Protein AF-A0A0H4V8Y4-F1 (afdb_monomer_lite)

pLDDT: mean 92.72, std 11.0, range [34.97, 98.81]

Sequence (175 aa):
MAKAQTASMTIAEMREFAGFAAHERNFIERSLDIGFGRGDAFKTWSRSVDDQRAIRSQYIAYRELRQLREIVPGDAAFDGMDAFIGTLLRITAQDLAQEQIDGFSAYRFLYERLLGAEARPFLPAAFCGAAALPQIRPDRRKMLLQSLSESAATAPAWSRHEPAFYPERIDAEVA

Foldseek 3Di:
DVVVVLVVQQVVLVVLLVPDDPLLNLLLQLLCCLLVVPPDSCVVPDPDPVSVVLSVLSNVLNPCLVVLLVQLDAPPDPPSVCVNLVSLLVSLLSSVLVVSDQELSSQLSSVCQSRNQSCQLSSLVSQLSSLPDPSHDPVSSVRHNVRQDPCSNVPPDTDRDTRSDRDHDDDPPPD

Secondary structure (DSSP, 8-state):
-HHHHHHHHHHHHHHHHHHS-HHHHHHHHHHHHHHHT-S-HHHHH-SSHHHHHHHHHHHHHHTTHHHHHHTPPPTT--TTHHHHHHHHHHHHHHHHTTT---SHHHHHHHHHHHH-GGGGGGHHHHHHHHHTSTTS-HHHHHHHHHHS-HHHHT-S----SPP------------

Organism: NCBI:txid1648404

Structure (mmCIF, N/CA/C/O backbone):
data_AF-A0A0H4V8Y4-F1
#
_entry.id   AF-A0A0H4V8Y4-F1
#
loop_
_atom_site.group_PDB
_atom_site.id
_atom_site.type_symbol
_atom_site.label_atom_id
_atom_site.label_alt_id
_atom_site.label_comp_id
_atom_site.label_asym_id
_atom_site.label_entity_id
_atom_site.label_seq_id
_atom_site.pdbx_PDB_ins_code
_atom_site.Cartn_x
_atom_site.Cartn_y
_atom_site.Cartn_z
_atom_site.occupancy
_atom_site.B_iso_or_equiv
_atom_site.auth_seq_id
_atom_site.auth_comp_id
_atom_site.auth_asym_id
_atom_site.auth_atom_id
_atom_site.pdbx_PDB_model_num
ATOM 1 N N . MET A 1 1 ? 29.718 4.990 6.912 1.00 54.59 1 MET A N 1
ATOM 2 C CA . MET A 1 1 ? 28.878 5.675 5.902 1.00 54.59 1 MET A CA 1
ATOM 3 C C . MET A 1 1 ? 27.513 5.004 5.728 1.00 54.59 1 MET A C 1
ATOM 5 O O . MET A 1 1 ? 26.527 5.710 5.870 1.00 54.59 1 MET A O 1
ATOM 9 N N . ALA A 1 2 ? 27.424 3.675 5.565 1.00 61.28 2 ALA A N 1
ATOM 10 C CA . ALA A 1 2 ? 26.144 2.951 5.438 1.00 61.28 2 ALA A CA 1
ATOM 11 C C . ALA A 1 2 ? 25.113 3.243 6.557 1.00 61.28 2 ALA A C 1
ATOM 13 O O . ALA A 1 2 ? 23.985 3.613 6.262 1.00 61.28 2 ALA A O 1
ATOM 14 N N . LYS A 1 3 ? 25.512 3.204 7.842 1.00 61.38 3 LYS A N 1
ATOM 15 C CA . LYS A 1 3 ? 24.602 3.500 8.975 1.00 61.38 3 LYS A CA 1
ATOM 16 C C . LYS A 1 3 ? 23.962 4.898 8.921 1.00 61.38 3 LYS A C 1
ATOM 18 O O . LYS A 1 3 ? 22.813 5.054 9.314 1.00 61.38 3 LYS A O 1
ATOM 23 N N . ALA A 1 4 ? 24.692 5.907 8.438 1.00 59.50 4 ALA A N 1
ATOM 24 C CA . ALA A 1 4 ? 24.184 7.277 8.334 1.00 59.50 4 ALA A CA 1
ATOM 25 C C . ALA A 1 4 ? 23.202 7.438 7.159 1.00 59.50 4 ALA A C 1
ATOM 27 O O . ALA A 1 4 ? 22.216 8.159 7.281 1.00 59.50 4 ALA A O 1
ATOM 28 N N . GLN A 1 5 ? 23.438 6.728 6.049 1.00 66.94 5 GLN A N 1
ATOM 29 C CA . GLN A 1 5 ? 22.515 6.680 4.910 1.00 66.94 5 GLN A CA 1
ATOM 30 C C . GLN A 1 5 ? 21.200 5.990 5.290 1.00 66.94 5 GLN A C 1
ATOM 32 O O . GLN A 1 5 ? 20.138 6.544 5.026 1.00 66.94 5 GLN A O 1
ATOM 37 N N . THR A 1 6 ? 21.260 4.855 5.999 1.00 68.81 6 THR A N 1
ATOM 38 C CA . THR A 1 6 ? 20.062 4.174 6.520 1.00 68.81 6 THR A CA 1
ATOM 39 C C . THR A 1 6 ? 19.267 5.081 7.459 1.00 68.81 6 THR A C 1
ATOM 41 O O . THR A 1 6 ? 18.066 5.239 7.273 1.00 68.81 6 THR A O 1
ATOM 44 N N . ALA A 1 7 ? 19.930 5.756 8.407 1.00 74.75 7 ALA A N 1
ATOM 45 C CA . ALA A 1 7 ? 19.259 6.694 9.309 1.00 74.75 7 ALA A CA 1
ATOM 46 C C . ALA A 1 7 ? 18.582 7.858 8.557 1.00 74.75 7 ALA A C 1
ATOM 48 O O . ALA A 1 7 ? 17.451 8.220 8.873 1.00 74.75 7 ALA A O 1
ATOM 49 N N . SER A 1 8 ? 19.233 8.415 7.527 1.00 85.81 8 SER A N 1
ATOM 50 C CA . SER A 1 8 ? 18.640 9.472 6.695 1.00 85.81 8 SER A CA 1
ATOM 51 C C . SER A 1 8 ? 17.417 8.990 5.912 1.00 85.81 8 SER A C 1
ATOM 53 O O . SER A 1 8 ? 16.472 9.758 5.740 1.00 85.81 8 SER A O 1
ATOM 55 N N . MET A 1 9 ? 17.423 7.740 5.440 1.00 86.94 9 MET A N 1
ATOM 56 C CA . MET A 1 9 ? 16.292 7.155 4.718 1.00 86.94 9 MET A CA 1
ATOM 57 C C . MET A 1 9 ? 15.098 6.910 5.638 1.00 86.94 9 MET A C 1
ATOM 59 O O . MET A 1 9 ? 13.995 7.352 5.326 1.00 86.94 9 MET A O 1
ATOM 63 N N . THR A 1 10 ? 15.319 6.294 6.803 1.00 91.88 10 THR A N 1
ATOM 64 C CA . THR A 1 10 ? 14.263 6.079 7.802 1.00 91.88 10 THR A CA 1
ATOM 65 C C . THR A 1 10 ? 13.601 7.403 8.196 1.00 91.88 10 THR A C 1
ATOM 67 O O . THR A 1 10 ? 12.378 7.493 8.217 1.00 91.88 10 THR A O 1
ATOM 70 N N . ILE A 1 11 ? 14.382 8.466 8.431 1.00 94.25 11 ILE A N 1
ATOM 71 C CA . ILE A 1 11 ? 13.838 9.795 8.766 1.00 94.25 11 ILE A CA 1
ATOM 72 C C . ILE A 1 11 ? 12.991 10.368 7.620 1.00 94.25 11 ILE A C 1
ATOM 74 O O . ILE A 1 11 ? 11.965 10.999 7.879 1.00 94.25 11 ILE A O 1
ATOM 78 N N . ALA A 1 12 ? 13.401 10.175 6.363 1.00 95.25 12 ALA A N 1
ATOM 79 C CA . ALA A 1 12 ? 12.630 10.636 5.210 1.00 95.25 12 ALA A CA 1
ATOM 80 C C . ALA A 1 12 ? 11.274 9.918 5.119 1.00 95.25 12 ALA A C 1
ATOM 82 O O . ALA A 1 12 ? 10.248 10.577 4.971 1.00 95.25 12 ALA A O 1
ATOM 83 N N . GLU A 1 13 ? 11.259 8.597 5.301 1.00 97.19 13 GLU A N 1
ATOM 84 C CA . GLU A 1 13 ? 10.032 7.796 5.310 1.00 97.19 13 GLU A CA 1
ATOM 85 C C . GLU A 1 13 ? 9.108 8.149 6.488 1.00 97.19 13 GLU A C 1
ATOM 87 O O . GLU A 1 13 ? 7.896 8.251 6.313 1.00 97.19 13 GLU A O 1
ATOM 92 N N . MET A 1 14 ? 9.661 8.411 7.678 1.00 97.44 14 MET A N 1
ATOM 93 C CA . MET A 1 14 ? 8.881 8.887 8.829 1.00 97.44 14 MET A CA 1
ATOM 94 C C . MET A 1 14 ? 8.221 10.242 8.550 1.00 97.44 14 MET A C 1
ATOM 96 O O . MET A 1 14 ? 7.064 10.456 8.908 1.00 97.44 14 MET A O 1
ATOM 100 N N . ARG A 1 15 ? 8.948 11.169 7.911 1.00 97.75 15 ARG A N 1
ATOM 101 C CA . ARG A 1 15 ? 8.412 12.486 7.533 1.00 97.75 15 ARG A CA 1
ATOM 102 C C . ARG A 1 15 ? 7.330 12.373 6.469 1.00 97.75 15 ARG A C 1
ATOM 104 O O . ARG A 1 15 ? 6.331 13.076 6.571 1.00 97.75 15 ARG A O 1
ATOM 111 N N . GLU A 1 16 ? 7.520 11.498 5.483 1.00 97.88 16 GLU A N 1
ATOM 112 C CA . GLU A 1 16 ? 6.492 11.208 4.485 1.00 97.88 16 GLU A CA 1
ATOM 113 C C . GLU A 1 16 ? 5.219 10.684 5.157 1.00 97.88 16 GLU A C 1
ATOM 115 O O . GLU A 1 16 ? 4.149 11.253 4.959 1.00 97.88 16 GLU A O 1
ATOM 120 N N . PHE A 1 17 ? 5.347 9.681 6.033 1.00 98.25 17 PHE A N 1
ATOM 121 C CA . PHE A 1 17 ? 4.213 9.127 6.768 1.00 98.25 17 PHE A CA 1
ATOM 122 C C . PHE A 1 17 ? 3.477 10.180 7.601 1.00 98.25 17 PHE A C 1
ATOM 124 O O . PHE A 1 17 ? 2.251 10.272 7.556 1.00 98.25 17 PHE A O 1
ATOM 131 N N . ALA A 1 18 ? 4.221 11.015 8.331 1.00 97.50 18 ALA A N 1
ATOM 132 C CA . ALA A 1 18 ? 3.659 12.097 9.134 1.00 97.50 18 ALA A CA 1
ATOM 133 C C . ALA A 1 18 ? 2.916 13.152 8.292 1.00 97.50 18 ALA A C 1
ATOM 135 O O . ALA A 1 18 ? 2.043 13.843 8.820 1.00 97.50 18 ALA A O 1
ATOM 136 N N . GLY A 1 19 ? 3.237 13.265 6.999 1.00 97.81 19 GLY A N 1
ATOM 137 C CA . GLY A 1 19 ? 2.571 14.159 6.056 1.00 97.81 19 GLY A CA 1
ATOM 138 C C . GLY A 1 19 ? 1.206 13.669 5.563 1.00 97.81 19 GLY A C 1
ATOM 139 O O . GLY A 1 19 ? 0.423 14.490 5.090 1.00 97.81 19 GLY A O 1
ATOM 140 N N . PHE A 1 20 ? 0.894 12.373 5.682 1.00 98.44 20 PHE A N 1
ATOM 141 C CA . PHE A 1 20 ? -0.410 11.837 5.278 1.00 98.44 20 PHE A CA 1
ATOM 142 C C . PHE A 1 20 ? -1.530 12.252 6.230 1.00 98.44 20 PHE A C 1
ATOM 144 O O . PHE A 1 20 ? -1.300 12.536 7.413 1.00 98.44 20 PHE A O 1
ATOM 151 N N . ALA A 1 21 ? -2.765 12.247 5.726 1.00 97.94 21 ALA A N 1
ATOM 152 C CA . ALA A 1 21 ? -3.935 12.513 6.548 1.00 97.94 21 ALA A CA 1
ATOM 153 C C . ALA A 1 21 ? -4.107 11.442 7.641 1.00 97.94 21 ALA A C 1
ATOM 155 O O . ALA A 1 21 ? -3.629 10.313 7.527 1.00 97.94 21 ALA A O 1
ATOM 156 N N . ALA A 1 22 ? -4.809 11.781 8.726 1.00 97.25 22 ALA A N 1
ATOM 157 C CA . ALA A 1 22 ? -4.971 10.862 9.853 1.00 97.25 22 ALA A CA 1
ATOM 158 C C . ALA A 1 22 ? -5.666 9.546 9.453 1.00 97.25 22 ALA A C 1
ATOM 160 O O . ALA A 1 22 ? -5.272 8.484 9.932 1.00 97.25 22 ALA A O 1
ATOM 161 N N . HIS A 1 23 ? -6.661 9.594 8.561 1.00 96.81 23 HIS A N 1
ATOM 162 C CA . HIS A 1 23 ? -7.337 8.391 8.066 1.00 96.81 23 HIS A CA 1
ATOM 163 C C . HIS A 1 23 ? -6.433 7.541 7.167 1.00 96.81 23 HIS A C 1
ATOM 165 O O . HIS A 1 23 ? -6.437 6.322 7.312 1.00 96.81 23 HIS A O 1
ATOM 171 N N . GLU A 1 24 ? -5.598 8.161 6.327 1.00 98.12 24 GLU A N 1
ATOM 172 C CA . GLU A 1 24 ? -4.595 7.449 5.523 1.00 98.12 24 GLU A CA 1
ATOM 173 C C . GLU A 1 24 ? -3.569 6.749 6.416 1.00 98.12 24 GLU A C 1
ATOM 175 O O . GLU A 1 24 ? -3.288 5.570 6.216 1.00 98.12 24 GLU A O 1
ATOM 180 N N . ARG A 1 25 ? -3.052 7.432 7.448 1.00 98.19 25 ARG A N 1
ATOM 181 C CA . ARG A 1 25 ? -2.125 6.825 8.417 1.00 98.19 25 ARG A CA 1
ATOM 182 C C . ARG A 1 25 ? -2.746 5.625 9.128 1.00 98.19 25 ARG A C 1
ATOM 184 O O . ARG A 1 25 ? -2.135 4.561 9.150 1.00 98.19 25 ARG A O 1
ATOM 191 N N . ASN A 1 26 ? -3.978 5.768 9.621 1.00 97.06 26 ASN A N 1
ATOM 192 C CA . ASN A 1 26 ? -4.720 4.676 10.257 1.00 97.06 26 ASN A CA 1
ATOM 193 C C . ASN A 1 26 ? -4.933 3.498 9.297 1.00 97.06 26 ASN A C 1
ATOM 195 O O . ASN A 1 26 ? -4.798 2.339 9.686 1.00 97.06 26 ASN A O 1
ATOM 199 N N . PHE A 1 27 ? -5.263 3.782 8.035 1.00 98.06 27 PHE A N 1
ATOM 200 C CA . PHE A 1 27 ? -5.426 2.747 7.024 1.00 98.06 27 PHE A CA 1
ATOM 201 C C . PHE A 1 27 ? -4.109 2.030 6.737 1.00 98.06 27 PHE A C 1
ATOM 203 O O . PHE A 1 27 ? -4.098 0.802 6.681 1.00 98.06 27 PHE A O 1
ATOM 210 N N . ILE A 1 28 ? -3.005 2.765 6.587 1.00 98.56 28 ILE A N 1
ATOM 211 C CA . ILE A 1 28 ? -1.670 2.206 6.354 1.00 98.56 28 ILE A CA 1
ATOM 212 C C . ILE A 1 28 ? -1.264 1.304 7.522 1.00 98.56 28 ILE A C 1
ATOM 214 O O . ILE A 1 28 ? -0.936 0.145 7.289 1.00 98.56 28 ILE A O 1
ATOM 218 N N . GLU A 1 29 ? -1.338 1.787 8.762 1.00 98.31 29 GLU A N 1
ATOM 219 C CA . GLU A 1 29 ? -0.997 1.004 9.958 1.00 98.31 29 GLU A CA 1
ATOM 220 C C . GLU A 1 29 ? -1.837 -0.277 10.049 1.00 98.31 29 GLU A C 1
ATOM 222 O O . GLU A 1 29 ? -1.279 -1.370 10.127 1.00 98.31 29 GLU A O 1
ATOM 227 N N . ARG A 1 30 ? -3.167 -0.180 9.906 1.00 98.06 30 ARG A N 1
ATOM 228 C CA . ARG A 1 30 ? -4.057 -1.353 9.889 1.00 98.06 30 ARG A CA 1
ATOM 229 C C . ARG A 1 30 ? -3.707 -2.339 8.778 1.00 98.06 30 ARG A C 1
ATOM 231 O O . ARG A 1 30 ? -3.742 -3.551 8.983 1.00 98.06 30 ARG A O 1
ATOM 238 N N . SER A 1 31 ? -3.401 -1.831 7.589 1.00 98.50 31 SER A N 1
ATOM 239 C CA . SER A 1 31 ? -3.045 -2.654 6.432 1.00 98.50 31 SER A CA 1
ATOM 240 C C . SER A 1 31 ? -1.735 -3.402 6.676 1.00 98.50 31 SER A C 1
ATOM 242 O O . SER A 1 31 ? -1.633 -4.580 6.340 1.00 98.50 31 SER A O 1
ATOM 244 N N . LEU A 1 32 ? -0.750 -2.761 7.309 1.00 98.25 32 LEU A N 1
ATOM 245 C CA . LEU A 1 32 ? 0.503 -3.407 7.701 1.00 98.25 32 LEU A CA 1
ATOM 246 C C . LEU A 1 32 ? 0.283 -4.429 8.821 1.00 98.25 32 LEU A C 1
ATOM 248 O O . LEU A 1 32 ? 0.840 -5.523 8.744 1.00 98.25 32 LEU A O 1
ATOM 252 N N . ASP A 1 33 ? -0.570 -4.133 9.805 1.00 97.62 33 ASP A N 1
ATOM 253 C CA . ASP A 1 33 ? -0.932 -5.090 10.853 1.00 97.62 33 ASP A CA 1
ATOM 254 C C . ASP A 1 33 ? -1.561 -6.352 10.257 1.00 97.62 33 ASP A C 1
ATOM 256 O O . ASP A 1 33 ? -1.150 -7.469 10.568 1.00 97.62 33 ASP A O 1
ATOM 260 N N . ILE A 1 34 ? -2.509 -6.194 9.332 1.00 97.75 34 ILE A N 1
ATOM 261 C CA . ILE A 1 34 ? -3.154 -7.317 8.644 1.00 97.75 34 ILE A CA 1
ATOM 262 C C . ILE A 1 34 ? -2.158 -8.049 7.734 1.00 97.75 34 ILE A C 1
ATOM 264 O O . ILE A 1 34 ? -2.062 -9.275 7.785 1.00 97.75 34 ILE A O 1
ATOM 268 N N . GLY A 1 35 ? -1.401 -7.318 6.913 1.00 97.06 35 GLY A N 1
ATOM 269 C CA . GLY A 1 35 ? -0.491 -7.877 5.908 1.00 97.06 35 GLY A CA 1
ATOM 270 C C . GLY A 1 35 ? 0.733 -8.591 6.487 1.00 97.06 35 GLY A C 1
ATOM 271 O O . GLY A 1 35 ? 1.302 -9.466 5.827 1.00 97.06 35 GLY A O 1
ATOM 272 N N . PHE A 1 36 ? 1.122 -8.247 7.717 1.00 96.38 36 PHE A N 1
ATOM 273 C CA . PHE A 1 36 ? 2.209 -8.895 8.454 1.00 96.38 36 PHE A CA 1
ATOM 274 C C . PHE A 1 36 ? 1.743 -9.743 9.642 1.00 96.38 36 PHE A C 1
ATOM 276 O O . PHE A 1 36 ? 2.578 -10.372 10.288 1.00 96.38 36 PHE A O 1
ATOM 283 N N . GLY A 1 37 ? 0.440 -9.793 9.928 1.00 94.94 37 GLY A N 1
ATOM 284 C CA . GLY A 1 37 ? -0.104 -10.550 11.057 1.00 94.94 37 GLY A CA 1
ATOM 285 C C . GLY A 1 37 ? 0.315 -9.999 12.425 1.00 94.94 37 GLY A C 1
ATOM 286 O O . GLY A 1 37 ? 0.601 -10.775 13.337 1.00 94.94 37 GLY A O 1
ATOM 287 N N . ARG A 1 38 ? 0.388 -8.671 12.576 1.00 94.25 38 ARG A N 1
ATOM 288 C CA . ARG A 1 38 ? 0.737 -8.004 13.839 1.00 94.25 38 ARG A CA 1
ATOM 289 C C . ARG A 1 38 ? -0.513 -7.867 14.709 1.00 94.25 38 ARG A C 1
ATOM 291 O O . ARG A 1 38 ? -1.357 -7.006 14.483 1.00 94.25 38 ARG A O 1
ATOM 298 N N . GLY A 1 39 ? -0.628 -8.725 15.719 1.00 92.56 39 GLY A N 1
ATOM 299 C CA . GLY A 1 39 ? -1.731 -8.676 16.681 1.00 92.56 39 GLY A CA 1
ATOM 300 C C . GLY A 1 39 ? -3.103 -9.028 16.088 1.00 92.56 39 GLY A C 1
ATOM 301 O O . GLY A 1 39 ? -3.210 -9.714 15.073 1.00 92.56 39 GLY A O 1
ATOM 302 N N . ASP A 1 40 ? -4.166 -8.586 16.765 1.00 94.50 40 ASP A N 1
ATOM 303 C CA . ASP A 1 40 ? -5.559 -8.817 16.366 1.00 94.50 40 ASP A CA 1
ATOM 304 C C . ASP A 1 40 ? -6.168 -7.526 15.809 1.00 94.50 40 ASP A C 1
ATOM 306 O O . ASP A 1 40 ? -6.550 -6.621 16.558 1.00 94.50 40 ASP A O 1
ATOM 310 N N . ALA A 1 41 ? -6.290 -7.450 14.481 1.00 95.56 41 ALA A N 1
ATOM 311 C CA . ALA A 1 41 ? -6.797 -6.252 13.832 1.00 95.56 41 ALA A CA 1
ATOM 312 C C . ALA A 1 41 ? -8.263 -5.955 14.183 1.00 95.56 41 ALA A C 1
ATOM 314 O O . ALA A 1 41 ? -8.640 -4.785 14.228 1.00 95.56 41 ALA A O 1
ATOM 315 N N . PHE A 1 42 ? -9.090 -6.968 14.476 1.00 96.38 42 PHE A N 1
ATOM 316 C CA . PHE A 1 42 ? -10.466 -6.729 14.917 1.00 96.38 42 PHE A CA 1
ATOM 317 C C . PHE A 1 42 ? -10.475 -6.045 16.279 1.00 96.38 42 PHE A C 1
ATOM 319 O O . PHE A 1 42 ? -11.180 -5.055 16.451 1.00 96.38 42 PHE A O 1
ATOM 326 N N . LYS A 1 43 ? -9.661 -6.518 17.225 1.00 95.56 43 LYS A N 1
ATOM 327 C CA . LYS A 1 43 ? -9.558 -5.895 18.550 1.00 95.56 43 LYS A CA 1
ATOM 328 C C . LYS A 1 43 ? -9.004 -4.470 18.476 1.00 95.56 43 LYS A C 1
ATOM 330 O O . LYS A 1 43 ? -9.500 -3.587 19.171 1.00 95.56 43 LYS A O 1
ATOM 335 N N . THR A 1 44 ? -7.990 -4.247 17.645 1.00 94.62 44 THR A N 1
ATOM 336 C CA . THR A 1 44 ? -7.289 -2.959 17.575 1.00 94.62 44 THR A CA 1
ATOM 337 C C . THR A 1 44 ? -8.076 -1.912 16.784 1.00 94.62 44 THR A C 1
ATOM 339 O O . THR A 1 44 ? -8.175 -0.758 17.211 1.00 94.62 44 THR A O 1
ATOM 342 N N . TRP A 1 45 ? -8.649 -2.287 15.638 1.00 95.12 45 TRP A N 1
ATOM 343 C CA . TRP A 1 45 ? -9.145 -1.338 14.634 1.00 95.12 45 TRP A CA 1
ATOM 344 C C . TRP A 1 45 ? -10.666 -1.293 14.489 1.00 95.12 45 TRP A C 1
ATOM 346 O O . TRP A 1 45 ? -11.176 -0.386 13.837 1.00 95.12 45 TRP A O 1
ATOM 356 N N . SER A 1 46 ? -11.405 -2.225 15.090 1.00 94.94 46 SER A N 1
ATOM 357 C CA . SER A 1 46 ? -12.864 -2.222 15.003 1.00 94.94 46 SER A CA 1
ATOM 358 C C . SER A 1 46 ? -13.500 -1.333 16.066 1.00 94.94 46 SER A C 1
ATOM 360 O O . SER A 1 46 ? -13.336 -1.572 17.260 1.00 94.94 46 SER A O 1
ATOM 362 N N . ARG A 1 47 ? -14.342 -0.384 15.649 1.00 94.12 47 ARG A N 1
ATOM 363 C CA . ARG A 1 47 ? -15.276 0.344 16.531 1.00 94.12 47 ARG A CA 1
ATOM 364 C C . ARG A 1 47 ? -16.738 0.177 16.120 1.00 94.12 47 ARG A C 1
ATOM 366 O O . ARG A 1 47 ? -17.635 0.518 16.884 1.00 94.12 47 ARG A O 1
ATOM 373 N N . SER A 1 48 ? -16.977 -0.368 14.934 1.00 95.81 48 SER A N 1
ATOM 374 C CA . SER A 1 48 ? -18.298 -0.540 14.341 1.00 95.81 48 SER A CA 1
ATOM 375 C C . SER A 1 48 ? -18.395 -1.840 13.539 1.00 95.81 48 SER A C 1
ATOM 377 O O . SER A 1 48 ? -17.393 -2.486 13.238 1.00 95.81 48 SER A O 1
ATOM 379 N N . VAL A 1 49 ? -19.615 -2.224 13.156 1.00 95.88 49 VAL A N 1
ATOM 380 C CA . VAL A 1 49 ? -19.852 -3.371 12.260 1.00 95.88 49 VAL A CA 1
ATOM 381 C C . VAL A 1 49 ? -19.243 -3.134 10.872 1.00 95.88 49 VAL A C 1
ATOM 383 O O . VAL A 1 49 ? -18.791 -4.083 10.226 1.00 95.88 49 VAL A O 1
ATOM 386 N N . ASP A 1 50 ? -19.191 -1.880 10.424 1.00 95.12 50 ASP A N 1
ATOM 387 C CA . ASP A 1 50 ? -18.582 -1.523 9.144 1.00 95.12 50 ASP A CA 1
ATOM 388 C C . ASP A 1 50 ? -17.061 -1.708 9.181 1.00 95.12 50 ASP A C 1
ATOM 390 O O . ASP A 1 50 ? -16.505 -2.291 8.247 1.00 95.12 50 ASP A O 1
ATOM 394 N N . ASP A 1 51 ? -16.400 -1.370 10.295 1.00 95.50 51 ASP A N 1
ATOM 395 C CA . ASP A 1 51 ? -14.972 -1.666 10.481 1.00 95.50 51 ASP A CA 1
ATOM 396 C C . ASP A 1 51 ? -14.707 -3.172 10.423 1.00 95.50 51 ASP A C 1
ATOM 398 O O . ASP A 1 51 ? -13.782 -3.615 9.745 1.00 95.50 51 ASP A O 1
ATOM 402 N N . GLN A 1 52 ? -15.544 -3.987 11.076 1.00 97.19 52 GLN A N 1
ATOM 403 C CA . GLN A 1 52 ? -15.407 -5.449 11.031 1.00 97.19 52 GLN A CA 1
ATOM 404 C C . GLN A 1 52 ? -15.528 -5.983 9.603 1.00 97.19 52 GLN A C 1
ATOM 406 O O . GLN A 1 52 ? -14.805 -6.905 9.215 1.00 97.19 52 GLN A O 1
ATOM 411 N N . ARG A 1 53 ? -16.445 -5.424 8.805 1.00 96.75 53 ARG A N 1
ATOM 412 C CA . ARG A 1 53 ? -16.614 -5.807 7.401 1.00 96.75 53 ARG A CA 1
ATOM 413 C C . ARG A 1 53 ? -15.391 -5.410 6.575 1.00 96.75 53 ARG A C 1
ATOM 415 O O . ARG A 1 53 ? -14.904 -6.243 5.810 1.00 96.75 53 ARG A O 1
ATOM 422 N N . ALA A 1 54 ? -14.883 -4.193 6.761 1.00 95.94 54 ALA A N 1
ATOM 423 C CA . ALA A 1 54 ? -13.685 -3.699 6.090 1.00 95.94 54 ALA A CA 1
ATOM 424 C C . ALA A 1 54 ? -12.452 -4.554 6.432 1.00 95.94 54 ALA A C 1
ATOM 426 O O . ALA A 1 54 ? -11.787 -5.059 5.529 1.00 95.94 54 ALA A O 1
ATOM 427 N N . ILE A 1 55 ? -12.214 -4.819 7.721 1.00 97.81 55 ILE A N 1
ATOM 428 C CA . ILE A 1 55 ? -11.109 -5.659 8.212 1.00 97.81 55 ILE A CA 1
ATOM 429 C C . ILE A 1 55 ? -11.206 -7.076 7.639 1.00 97.81 55 ILE A C 1
ATOM 431 O O . ILE A 1 55 ? -10.222 -7.606 7.125 1.00 97.81 55 ILE A O 1
ATOM 435 N N . ARG A 1 56 ? -12.395 -7.695 7.656 1.00 97.88 56 ARG A N 1
ATOM 436 C CA . ARG A 1 56 ? -12.596 -9.034 7.078 1.00 97.88 56 ARG A CA 1
ATOM 437 C C . ARG A 1 56 ? -12.299 -9.060 5.579 1.00 97.88 56 ARG A C 1
ATOM 439 O O . ARG A 1 56 ? -11.640 -9.986 5.111 1.00 97.88 56 ARG A O 1
ATOM 446 N N . SER A 1 57 ? -12.779 -8.063 4.835 1.00 95.75 57 SER A N 1
ATOM 447 C CA . SER A 1 57 ? -12.497 -7.938 3.402 1.00 95.75 57 SER A CA 1
ATOM 448 C C . SER A 1 57 ? -10.997 -7.790 3.144 1.00 95.75 57 SER A C 1
ATOM 450 O O . SER A 1 57 ? -10.467 -8.435 2.242 1.00 95.75 57 SER A O 1
ATOM 452 N N . GLN A 1 58 ? -10.308 -6.997 3.966 1.00 97.00 58 GLN A N 1
ATOM 453 C CA . GLN A 1 58 ? -8.871 -6.771 3.849 1.00 97.00 58 GLN A CA 1
ATOM 454 C C . GLN A 1 58 ? -8.063 -8.042 4.156 1.00 97.00 58 GLN A C 1
ATOM 456 O O . GLN A 1 58 ? -7.177 -8.390 3.382 1.00 97.00 58 GLN A O 1
ATOM 461 N N . TYR A 1 59 ? -8.429 -8.815 5.188 1.00 97.81 59 TYR A N 1
ATOM 462 C CA . TYR A 1 59 ? -7.825 -10.132 5.437 1.00 97.81 59 TYR A CA 1
ATOM 463 C C . TYR A 1 59 ? -7.949 -11.064 4.232 1.00 97.81 59 TYR A C 1
ATOM 465 O O . TYR A 1 59 ? -6.982 -11.739 3.893 1.00 97.81 59 TYR A O 1
ATOM 473 N N . ILE A 1 60 ? -9.119 -11.112 3.584 1.00 96.81 60 ILE A N 1
ATOM 474 C CA . ILE A 1 60 ? -9.339 -11.955 2.401 1.00 96.81 60 ILE A CA 1
ATOM 475 C C . ILE A 1 60 ? -8.462 -11.485 1.239 1.00 96.81 60 ILE A C 1
ATOM 477 O O . ILE A 1 60 ? -7.796 -12.316 0.624 1.00 96.81 60 ILE A O 1
ATOM 481 N N . ALA A 1 61 ? -8.437 -10.177 0.971 1.00 94.81 61 ALA A N 1
ATOM 482 C CA . ALA A 1 61 ? -7.617 -9.581 -0.079 1.00 94.81 61 ALA A CA 1
ATOM 483 C C . ALA A 1 61 ? -6.124 -9.884 0.120 1.00 94.81 61 ALA A C 1
ATOM 485 O O . ALA A 1 61 ? -5.415 -10.206 -0.830 1.00 94.81 61 ALA A O 1
ATOM 486 N N . TYR A 1 62 ? -5.648 -9.821 1.366 1.00 98.12 62 TYR A N 1
ATOM 487 C CA . TYR A 1 62 ? -4.221 -9.888 1.678 1.00 98.12 62 TYR A CA 1
ATOM 488 C C . TYR A 1 62 ? -3.666 -11.316 1.789 1.00 98.12 62 TYR A C 1
ATOM 490 O O . TYR A 1 62 ? -2.456 -11.490 1.938 1.00 98.12 62 TYR A O 1
ATOM 498 N N . ARG A 1 63 ? -4.507 -12.353 1.644 1.00 96.19 63 ARG A N 1
ATOM 499 C CA . ARG A 1 63 ? -4.073 -13.767 1.654 1.00 96.19 63 ARG A CA 1
ATOM 500 C C . ARG A 1 63 ? -3.000 -14.070 0.612 1.00 96.19 63 ARG A C 1
ATOM 502 O O . ARG A 1 63 ? -2.156 -14.930 0.842 1.00 96.19 63 ARG A O 1
ATOM 509 N N . GLU A 1 64 ? -3.043 -13.377 -0.520 1.00 95.25 64 GLU A N 1
ATOM 510 C CA . GLU A 1 64 ? -2.147 -13.611 -1.654 1.00 95.25 64 GLU A CA 1
ATOM 511 C C . GLU A 1 64 ? -0.873 -12.764 -1.601 1.00 95.25 64 GLU A C 1
ATOM 513 O O . GLU A 1 64 ? 0.025 -13.001 -2.401 1.00 95.25 64 GLU A O 1
ATOM 518 N N . LEU A 1 65 ? -0.726 -11.835 -0.642 1.00 97.25 65 LEU A N 1
ATOM 519 C CA . LEU A 1 65 ? 0.464 -10.973 -0.558 1.00 97.25 65 LEU A CA 1
ATOM 520 C C . LEU A 1 65 ? 1.760 -11.774 -0.444 1.00 97.25 65 LEU A C 1
ATOM 522 O O . LEU A 1 65 ? 2.772 -11.387 -1.018 1.00 97.25 65 LEU A O 1
ATOM 526 N N . ARG A 1 66 ? 1.735 -12.899 0.282 1.00 95.38 66 ARG A N 1
ATOM 527 C CA . ARG A 1 66 ? 2.908 -13.769 0.402 1.00 95.38 66 ARG A CA 1
ATOM 528 C C . ARG A 1 66 ? 3.343 -14.299 -0.962 1.00 95.38 66 ARG A C 1
ATOM 530 O O . ARG A 1 66 ? 4.506 -14.154 -1.305 1.00 95.38 66 ARG A O 1
ATOM 537 N N . GLN A 1 67 ? 2.414 -14.879 -1.718 1.00 95.12 67 GLN A N 1
ATOM 538 C CA . GLN A 1 67 ? 2.700 -15.394 -3.054 1.00 95.12 67 GLN A CA 1
ATOM 539 C C . GLN A 1 67 ? 3.107 -14.257 -3.994 1.00 95.12 67 GLN A C 1
ATOM 541 O O . GLN A 1 67 ? 4.044 -14.413 -4.762 1.00 95.12 67 GLN A O 1
ATOM 546 N N . LEU A 1 68 ? 2.449 -13.099 -3.894 1.00 96.31 68 LEU A N 1
ATOM 547 C CA . LEU A 1 68 ? 2.715 -11.944 -4.745 1.00 96.31 68 LEU A CA 1
ATOM 548 C C . LEU A 1 68 ? 4.161 -11.438 -4.617 1.00 96.31 68 LEU A C 1
ATOM 550 O O . LEU A 1 68 ? 4.755 -11.073 -5.625 1.00 96.31 68 LEU A O 1
ATOM 554 N N . ARG A 1 69 ? 4.745 -11.479 -3.409 1.00 95.81 69 ARG A N 1
ATOM 555 C CA . ARG A 1 69 ? 6.172 -11.172 -3.175 1.00 95.81 69 ARG A CA 1
ATOM 556 C C . ARG A 1 69 ? 7.120 -12.146 -3.878 1.00 95.81 69 ARG A C 1
ATOM 558 O O . ARG A 1 69 ? 8.223 -11.760 -4.230 1.00 95.81 69 ARG A O 1
ATOM 565 N N . GLU A 1 70 ? 6.717 -13.403 -4.050 1.00 95.06 70 GLU A N 1
ATOM 566 C CA . GLU A 1 70 ? 7.557 -14.459 -4.637 1.00 95.06 70 GLU A CA 1
ATOM 567 C C . GLU A 1 70 ? 7.541 -14.438 -6.176 1.00 95.06 70 GLU A C 1
ATOM 569 O O . GLU A 1 70 ? 8.404 -15.047 -6.802 1.00 95.06 70 GLU A O 1
ATOM 574 N N . ILE A 1 71 ? 6.574 -13.741 -6.785 1.00 94.50 71 ILE A N 1
ATOM 575 C CA . ILE A 1 71 ? 6.355 -13.720 -8.241 1.00 94.50 71 ILE A CA 1
ATOM 576 C C . ILE A 1 71 ? 6.522 -12.326 -8.859 1.00 94.50 71 ILE A C 1
ATOM 578 O O . ILE A 1 71 ? 5.987 -12.080 -9.939 1.00 94.50 71 ILE A O 1
ATOM 582 N N . VAL A 1 72 ? 7.211 -11.399 -8.182 1.00 94.56 72 VAL A N 1
ATOM 583 C CA . VAL A 1 72 ? 7.503 -10.069 -8.742 1.00 94.56 72 VAL A CA 1
ATOM 584 C C . VAL A 1 72 ? 8.310 -10.252 -10.038 1.00 94.56 72 VAL A C 1
ATOM 586 O O . VAL A 1 72 ? 9.407 -10.814 -9.986 1.00 94.56 72 VAL A O 1
ATOM 589 N N . PRO A 1 73 ? 7.795 -9.825 -11.207 1.00 91.38 73 PRO A N 1
ATOM 590 C CA . PRO A 1 73 ? 8.520 -9.970 -12.461 1.00 91.38 73 PRO A CA 1
ATOM 591 C C . PRO A 1 73 ? 9.765 -9.084 -12.472 1.00 91.38 73 PRO A C 1
ATOM 593 O O . PRO A 1 73 ? 9.789 -8.012 -11.868 1.00 91.38 73 PRO A O 1
ATOM 596 N N . GLY A 1 74 ? 10.791 -9.487 -13.221 1.00 84.81 74 GLY A N 1
ATOM 597 C CA . GLY A 1 74 ? 11.905 -8.584 -13.513 1.00 84.81 74 GLY A CA 1
ATOM 598 C C . GLY A 1 74 ? 11.443 -7.383 -14.349 1.00 84.81 74 GLY A C 1
ATOM 599 O O . GLY A 1 74 ? 10.554 -7.524 -15.184 1.00 84.81 74 GLY A O 1
ATOM 600 N N . ASP A 1 75 ? 12.091 -6.226 -14.180 1.00 70.50 75 ASP A N 1
ATOM 601 C CA . ASP A 1 75 ? 11.686 -4.914 -14.730 1.00 70.50 75 ASP A CA 1
ATOM 602 C C . ASP A 1 75 ? 11.322 -4.881 -16.239 1.00 70.50 75 ASP A C 1
ATOM 604 O O . ASP A 1 75 ? 10.581 -4.001 -16.672 1.00 70.50 75 ASP A O 1
ATOM 608 N N . ALA A 1 76 ? 11.836 -5.811 -17.055 1.00 71.06 76 ALA A N 1
ATOM 609 C CA . ALA A 1 76 ? 11.573 -5.906 -18.501 1.00 71.06 76 ALA A CA 1
ATOM 610 C C . ALA A 1 76 ? 11.059 -7.290 -18.953 1.00 71.06 76 ALA A C 1
ATOM 612 O O . ALA A 1 76 ? 11.016 -7.580 -20.150 1.00 71.06 76 ALA A O 1
ATOM 613 N N . ALA A 1 77 ? 10.710 -8.165 -18.008 1.00 78.31 77 ALA A N 1
ATOM 614 C CA . ALA A 1 77 ? 10.187 -9.490 -18.301 1.00 78.31 77 ALA A CA 1
ATOM 615 C C . ALA A 1 77 ? 8.661 -9.433 -18.451 1.00 78.31 77 ALA A C 1
ATOM 617 O O . ALA A 1 77 ? 7.956 -8.914 -17.592 1.00 78.31 77 ALA A O 1
ATOM 618 N N . PHE A 1 78 ? 8.146 -10.002 -19.541 1.00 85.94 78 PHE A N 1
ATOM 619 C CA . PHE A 1 78 ? 6.705 -10.225 -19.704 1.00 85.94 78 PHE A CA 1
ATOM 620 C C . PHE A 1 78 ? 6.234 -11.530 -19.051 1.00 85.94 78 PHE A C 1
ATOM 622 O O . PHE A 1 78 ? 5.035 -11.724 -18.869 1.00 85.94 78 PHE A O 1
ATOM 629 N N . ASP A 1 79 ? 7.165 -12.423 -18.715 1.00 88.69 79 ASP A N 1
ATOM 630 C CA . ASP A 1 79 ? 6.853 -13.684 -18.049 1.00 88.69 79 ASP A CA 1
ATOM 631 C C . ASP A 1 79 ? 6.328 -13.435 -16.628 1.00 88.69 79 ASP A C 1
ATOM 633 O O . ASP A 1 79 ? 6.874 -12.613 -15.891 1.00 88.69 79 ASP A O 1
ATOM 637 N N . GLY A 1 80 ? 5.230 -14.101 -16.267 1.00 88.25 80 GLY A N 1
ATOM 638 C CA . GLY A 1 80 ? 4.533 -13.920 -14.986 1.00 88.25 80 GLY A CA 1
ATOM 639 C C . GLY A 1 80 ? 3.834 -12.565 -14.786 1.00 88.25 80 GLY A C 1
ATOM 640 O O . GLY A 1 80 ? 3.234 -12.336 -13.731 1.00 88.25 80 GLY A O 1
ATOM 641 N N . MET A 1 81 ? 3.876 -11.666 -15.776 1.00 91.81 81 MET A N 1
ATOM 642 C CA . MET A 1 81 ? 3.327 -10.309 -15.672 1.00 91.81 81 MET A CA 1
ATOM 643 C C . MET A 1 81 ? 1.809 -10.297 -15.454 1.00 91.81 81 MET A C 1
ATOM 645 O O . MET A 1 81 ? 1.296 -9.506 -14.664 1.00 91.81 81 MET A O 1
ATOM 649 N N . ASP A 1 82 ? 1.082 -11.176 -16.139 1.00 93.00 82 ASP A N 1
ATOM 650 C CA . ASP A 1 82 ? -0.370 -11.326 -16.034 1.00 93.00 82 ASP A CA 1
ATOM 651 C C . ASP A 1 82 ? -0.800 -11.791 -14.635 1.00 93.00 82 ASP A C 1
ATOM 653 O O . ASP A 1 82 ? -1.702 -11.197 -14.034 1.00 93.00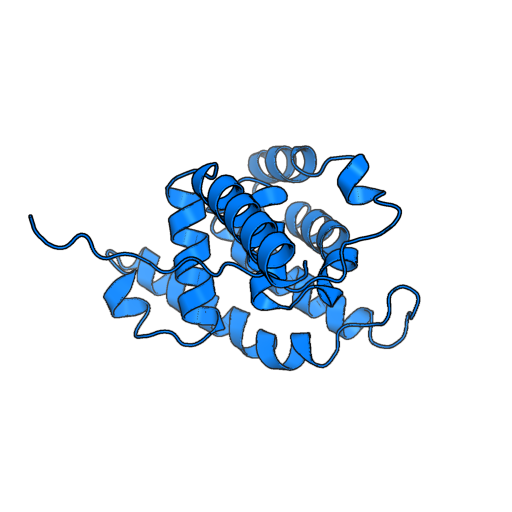 82 ASP A O 1
ATOM 657 N N . ALA A 1 83 ? -0.110 -12.794 -14.086 1.00 93.88 83 ALA A N 1
ATOM 658 C CA . ALA A 1 83 ? -0.361 -13.309 -12.745 1.00 93.88 83 ALA A CA 1
ATOM 659 C C . ALA A 1 83 ? -0.092 -12.245 -11.667 1.00 93.88 83 ALA A C 1
ATOM 661 O O . ALA A 1 83 ? -0.913 -12.048 -10.760 1.00 93.88 83 ALA A O 1
ATOM 662 N N . PHE A 1 84 ? 1.028 -11.523 -11.786 1.00 96.25 84 PHE A N 1
ATOM 663 C CA . PHE A 1 84 ? 1.407 -10.477 -10.841 1.00 96.25 84 PHE A CA 1
ATOM 664 C C . PHE A 1 84 ? 0.473 -9.262 -10.916 1.00 96.25 84 PHE A C 1
ATOM 666 O O . PHE A 1 84 ? -0.170 -8.915 -9.920 1.00 96.25 84 PHE A O 1
ATOM 673 N N . ILE A 1 85 ? 0.337 -8.630 -12.090 1.00 96.06 85 ILE A N 1
ATOM 674 C CA . ILE A 1 85 ? -0.477 -7.415 -12.239 1.00 96.06 85 ILE A CA 1
ATOM 675 C C . ILE A 1 85 ? -1.952 -7.683 -11.993 1.00 96.06 85 ILE A C 1
ATOM 677 O O . ILE A 1 85 ? -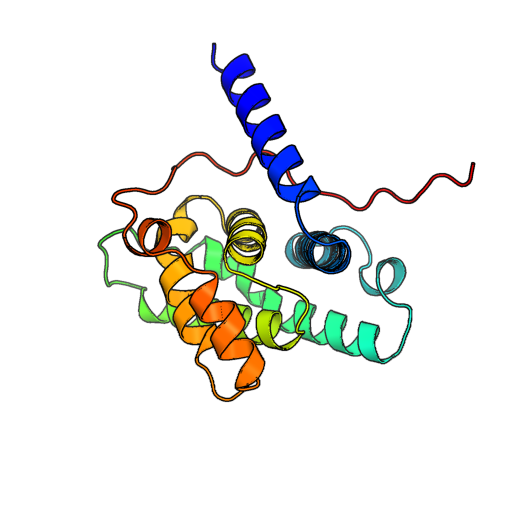2.599 -6.858 -11.350 1.00 96.06 85 ILE A O 1
ATOM 681 N N . GLY A 1 86 ? -2.498 -8.812 -12.450 1.00 96.62 86 GLY A N 1
ATOM 682 C CA . GLY A 1 86 ? -3.903 -9.140 -12.211 1.00 96.62 86 GLY A CA 1
ATOM 683 C C . GLY A 1 86 ? -4.229 -9.199 -10.716 1.00 96.62 86 GLY A C 1
ATOM 684 O O . GLY A 1 86 ? -5.222 -8.623 -10.260 1.00 96.62 86 GLY A O 1
ATOM 685 N N . THR A 1 87 ? -3.350 -9.829 -9.936 1.00 97.44 87 THR A N 1
ATOM 686 C CA . THR A 1 87 ? -3.483 -9.934 -8.478 1.00 97.44 87 THR A CA 1
ATOM 687 C C . THR A 1 87 ? -3.284 -8.579 -7.801 1.00 97.44 87 THR A C 1
ATOM 689 O O . THR A 1 87 ? -4.135 -8.150 -7.020 1.00 97.44 87 THR A O 1
ATOM 692 N N . LEU A 1 88 ? -2.207 -7.865 -8.142 1.00 98.38 88 LEU A N 1
ATOM 693 C CA . LEU A 1 88 ? -1.889 -6.552 -7.580 1.00 98.38 88 LEU A CA 1
ATOM 694 C C . LEU A 1 88 ? -3.003 -5.527 -7.840 1.00 98.38 88 LEU A C 1
ATOM 696 O O . LEU A 1 88 ? -3.409 -4.807 -6.926 1.00 98.38 88 LEU A O 1
ATOM 700 N N . LEU A 1 89 ? -3.530 -5.480 -9.065 1.00 98.25 89 LEU A N 1
ATOM 701 C CA . LEU A 1 89 ? -4.612 -4.580 -9.459 1.00 98.25 89 LEU A CA 1
ATOM 702 C C . LEU A 1 89 ? -5.892 -4.881 -8.678 1.00 98.25 89 LEU A C 1
ATOM 704 O O . LEU A 1 89 ? -6.548 -3.950 -8.214 1.00 98.25 89 LEU A O 1
ATOM 708 N N . ARG A 1 90 ? -6.235 -6.159 -8.471 1.00 97.81 90 ARG A N 1
ATOM 709 C CA . ARG A 1 90 ? -7.413 -6.540 -7.677 1.00 97.81 90 ARG A CA 1
ATOM 710 C C . ARG A 1 90 ? -7.284 -6.118 -6.214 1.00 97.81 90 ARG A C 1
ATOM 712 O O . ARG A 1 90 ? -8.233 -5.540 -5.688 1.00 97.81 90 ARG A O 1
ATOM 719 N N . ILE A 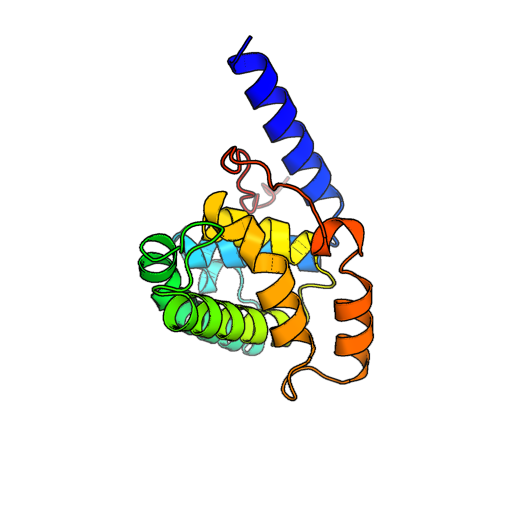1 91 ? -6.146 -6.391 -5.569 1.00 98.38 91 ILE A N 1
ATOM 720 C CA . ILE A 1 91 ? -5.909 -5.981 -4.173 1.00 98.38 91 ILE A CA 1
ATOM 721 C C . ILE A 1 91 ? -5.954 -4.447 -4.075 1.00 98.38 91 ILE A C 1
ATOM 723 O O . ILE A 1 91 ? -6.663 -3.902 -3.229 1.00 98.38 91 ILE A O 1
ATOM 727 N N . THR A 1 92 ? -5.315 -3.752 -5.024 1.00 98.69 92 THR A N 1
ATOM 728 C CA . THR A 1 92 ? -5.350 -2.284 -5.120 1.00 98.69 92 THR A CA 1
ATOM 729 C C . THR A 1 92 ? -6.775 -1.756 -5.239 1.00 98.69 92 THR A C 1
ATOM 731 O O . THR A 1 92 ? -7.165 -0.854 -4.505 1.00 98.69 92 THR A O 1
ATOM 734 N N . ALA A 1 93 ? -7.587 -2.329 -6.127 1.00 98.25 93 ALA A N 1
ATOM 735 C CA . ALA A 1 93 ? -8.972 -1.915 -6.316 1.00 98.25 93 ALA A CA 1
ATOM 736 C C . ALA A 1 93 ? -9.811 -2.091 -5.044 1.00 98.25 93 ALA A C 1
ATOM 738 O O . ALA A 1 93 ? -10.632 -1.231 -4.729 1.00 98.25 93 ALA A O 1
ATOM 739 N N . GLN A 1 94 ? -9.595 -3.184 -4.305 1.00 97.50 94 GLN A N 1
ATOM 740 C CA . GLN A 1 94 ? -10.277 -3.442 -3.038 1.00 97.50 94 GLN A CA 1
ATOM 741 C C . GLN A 1 94 ? -9.897 -2.420 -1.962 1.00 97.50 94 GLN A C 1
ATOM 743 O O . GLN A 1 94 ? -10.782 -1.949 -1.252 1.00 97.50 94 GLN A O 1
ATOM 748 N N . ASP A 1 95 ? -8.622 -2.042 -1.862 1.00 98.12 95 ASP A N 1
ATOM 749 C CA . ASP A 1 95 ? -8.173 -1.023 -0.908 1.00 98.12 95 ASP A CA 1
ATOM 750 C C . ASP A 1 95 ? -8.668 0.380 -1.289 1.00 98.12 95 ASP A C 1
ATOM 752 O O . ASP A 1 95 ? -9.205 1.095 -0.441 1.00 98.12 95 ASP A O 1
ATOM 756 N N . LEU A 1 96 ? -8.578 0.763 -2.568 1.00 98.25 96 LEU A N 1
ATOM 757 C CA . LEU A 1 96 ? -9.081 2.057 -3.050 1.00 98.25 96 LEU A CA 1
ATOM 758 C C . LEU A 1 96 ? -10.601 2.194 -2.870 1.00 98.25 96 LEU A C 1
ATOM 760 O O . LEU A 1 96 ? -11.085 3.288 -2.578 1.00 98.25 96 LEU A O 1
ATOM 764 N N . ALA A 1 97 ? -11.353 1.095 -2.988 1.00 96.25 97 ALA A N 1
ATOM 765 C CA . ALA A 1 97 ? -12.800 1.078 -2.768 1.00 96.25 97 ALA A CA 1
ATOM 766 C C . ALA A 1 97 ? -13.205 1.302 -1.299 1.00 96.25 97 ALA A C 1
ATOM 768 O O . ALA A 1 97 ? -14.370 1.589 -1.038 1.00 96.25 97 ALA A O 1
ATOM 769 N N . GLN A 1 98 ? -12.273 1.205 -0.343 1.00 95.56 98 GLN A N 1
ATOM 770 C CA . GLN A 1 98 ? -12.530 1.596 1.050 1.00 95.56 98 GLN A CA 1
ATOM 771 C C . GLN A 1 98 ? -12.467 3.117 1.259 1.00 95.56 98 GLN A C 1
ATOM 773 O O . GLN A 1 98 ? -12.779 3.597 2.347 1.00 95.56 98 GLN A O 1
ATOM 778 N N . GLU A 1 99 ? -12.057 3.874 0.235 1.00 96.38 99 GLU A N 1
ATOM 779 C CA . GLU A 1 99 ? -12.008 5.341 0.240 1.00 96.38 99 GLU A CA 1
ATOM 780 C C . GLU A 1 99 ? -11.152 5.925 1.381 1.00 96.38 99 GLU A C 1
ATOM 782 O O . GLU A 1 99 ? -11.396 7.033 1.844 1.00 96.38 99 GLU A O 1
ATOM 787 N N . GLN A 1 100 ? -10.137 5.176 1.830 1.00 97.19 100 GLN A N 1
ATOM 788 C CA . GLN A 1 100 ? -9.203 5.604 2.881 1.00 97.19 100 GLN A CA 1
ATOM 789 C C . GLN A 1 100 ? -7.826 6.036 2.359 1.00 97.19 100 GLN A C 1
ATOM 791 O O . GLN A 1 100 ? -7.046 6.585 3.124 1.00 97.19 100 GLN A O 1
ATOM 796 N N . ILE A 1 101 ? -7.519 5.775 1.087 1.00 98.00 101 ILE A N 1
ATOM 797 C CA . ILE A 1 101 ? -6.312 6.254 0.401 1.00 98.00 101 ILE A CA 1
ATOM 798 C C . ILE A 1 101 ? -6.735 7.373 -0.544 1.00 98.00 101 ILE A C 1
ATOM 800 O O . ILE A 1 101 ? -7.593 7.145 -1.403 1.00 98.00 101 ILE A O 1
ATOM 804 N N . ASP A 1 102 ? -6.128 8.553 -0.419 1.00 97.25 102 ASP A N 1
ATOM 805 C CA . ASP A 1 102 ? -6.504 9.724 -1.218 1.00 97.25 102 ASP A CA 1
ATOM 806 C C . ASP A 1 102 ? -5.612 9.952 -2.435 1.00 97.25 102 ASP A C 1
ATOM 808 O O . ASP A 1 102 ? -5.990 10.694 -3.345 1.00 97.25 102 ASP A O 1
ATOM 812 N N . GLY A 1 103 ? -4.470 9.268 -2.519 1.00 98.06 103 GLY A N 1
ATOM 813 C CA . GLY A 1 103 ? -3.631 9.364 -3.701 1.00 98.06 103 GLY A CA 1
ATOM 814 C C . GLY A 1 103 ? -2.482 8.371 -3.797 1.00 98.06 103 GLY A C 1
ATOM 815 O O . GLY A 1 103 ? -2.272 7.506 -2.943 1.00 98.06 103 GLY A O 1
ATOM 816 N N . PHE A 1 104 ? -1.716 8.529 -4.875 1.00 98.62 104 PHE A N 1
ATOM 817 C CA . PHE A 1 104 ? -0.637 7.629 -5.255 1.00 98.62 104 PHE A CA 1
ATOM 818 C C . PHE A 1 104 ? 0.478 7.564 -4.208 1.00 98.62 104 PHE A C 1
ATOM 820 O O . PHE A 1 104 ? 1.027 6.491 -3.994 1.00 98.62 104 PHE A O 1
ATOM 827 N N . SER A 1 105 ? 0.804 8.663 -3.520 1.00 98.31 105 SER A N 1
ATOM 828 C CA . SER A 1 105 ? 1.880 8.665 -2.517 1.00 98.31 105 SER A CA 1
ATOM 829 C C . SER A 1 105 ? 1.580 7.741 -1.333 1.00 98.31 105 SER A C 1
ATOM 831 O O . SER A 1 105 ? 2.421 6.912 -0.993 1.00 98.31 105 SER A O 1
ATOM 833 N N . ALA A 1 106 ? 0.374 7.814 -0.758 1.00 98.69 106 ALA A N 1
ATOM 834 C CA . ALA A 1 106 ? -0.041 6.934 0.338 1.00 98.69 106 ALA A CA 1
ATOM 835 C C . ALA A 1 106 ? -0.176 5.474 -0.124 1.00 98.69 106 ALA A C 1
ATOM 837 O O . ALA A 1 106 ? 0.276 4.558 0.566 1.00 98.69 106 ALA A O 1
ATOM 838 N N . TYR A 1 107 ? -0.717 5.254 -1.330 1.00 98.81 107 TYR A N 1
ATOM 839 C CA . TYR A 1 107 ? -0.745 3.933 -1.963 1.00 98.81 107 TYR A CA 1
ATOM 840 C C . TYR A 1 107 ? 0.664 3.344 -2.120 1.00 98.81 107 TYR A C 1
ATOM 842 O O . TYR A 1 107 ? 0.938 2.251 -1.631 1.00 98.81 107 TYR A O 1
ATOM 850 N N . ARG A 1 108 ? 1.580 4.080 -2.756 1.00 98.62 108 ARG A N 1
ATOM 851 C CA . ARG A 1 108 ? 2.966 3.661 -2.980 1.00 98.62 108 ARG A CA 1
ATOM 852 C C . ARG A 1 108 ? 3.649 3.344 -1.656 1.00 98.62 108 ARG A C 1
ATOM 854 O O . ARG A 1 108 ? 4.282 2.299 -1.550 1.00 98.62 108 ARG A O 1
ATOM 861 N N . PHE A 1 109 ? 3.493 4.221 -0.664 1.00 98.75 109 PHE A N 1
ATOM 862 C CA . PHE A 1 109 ? 4.062 4.050 0.668 1.00 98.75 109 PHE A CA 1
ATOM 863 C C . PHE A 1 109 ? 3.596 2.741 1.321 1.00 98.75 109 PHE A C 1
ATOM 865 O O . PHE A 1 109 ? 4.413 2.002 1.871 1.00 98.75 109 PHE A O 1
ATOM 872 N N . LEU A 1 110 ? 2.303 2.418 1.246 1.00 98.81 110 LEU A N 1
ATOM 873 C CA . LEU A 1 110 ? 1.784 1.154 1.763 1.00 98.81 110 LEU A CA 1
ATOM 874 C C . LEU A 1 110 ? 2.324 -0.047 0.976 1.00 98.81 110 LEU A C 1
ATOM 876 O O . LEU A 1 110 ? 2.852 -0.993 1.557 1.00 98.81 110 LEU A O 1
ATOM 880 N N . TYR A 1 111 ? 2.195 -0.019 -0.348 1.00 98.69 111 TYR A N 1
ATOM 881 C CA . TYR A 1 111 ? 2.427 -1.195 -1.182 1.00 98.69 111 TYR A CA 1
ATOM 882 C C . TYR A 1 111 ? 3.904 -1.562 -1.301 1.00 98.69 111 TYR A C 1
ATOM 884 O O . TYR A 1 111 ? 4.226 -2.748 -1.315 1.00 98.69 111 TYR A O 1
ATOM 892 N N . GLU A 1 112 ? 4.818 -0.588 -1.286 1.00 97.75 112 GLU A N 1
ATOM 893 C CA . GLU A 1 112 ? 6.251 -0.895 -1.225 1.00 97.75 112 GLU A CA 1
ATOM 894 C C . GLU A 1 112 ? 6.635 -1.587 0.087 1.00 97.75 112 GLU A C 1
ATOM 896 O O . GLU A 1 112 ? 7.530 -2.421 0.093 1.00 97.75 112 GLU A O 1
ATOM 901 N N . ARG A 1 113 ? 5.935 -1.301 1.194 1.00 98.25 113 ARG A N 1
ATOM 902 C CA . ARG A 1 113 ? 6.137 -1.997 2.475 1.00 98.25 113 ARG A CA 1
ATOM 903 C C . ARG A 1 113 ? 5.516 -3.380 2.458 1.00 98.25 113 ARG A C 1
ATOM 905 O O . ARG A 1 113 ? 6.108 -4.309 2.986 1.00 98.25 113 ARG A O 1
ATOM 912 N N . LEU A 1 114 ? 4.342 -3.538 1.851 1.00 98.38 114 LEU A N 1
ATOM 913 C CA . LEU A 1 114 ? 3.693 -4.843 1.755 1.00 98.38 114 LEU A CA 1
ATOM 914 C C . LEU A 1 114 ? 4.440 -5.809 0.832 1.00 98.38 114 LEU A C 1
ATOM 916 O O . LEU A 1 114 ? 4.379 -7.011 1.094 1.00 98.38 114 LEU A O 1
ATOM 920 N N . LEU A 1 115 ? 5.095 -5.318 -0.225 1.00 97.88 115 LEU A N 1
ATOM 921 C CA . LEU A 1 115 ? 5.631 -6.146 -1.315 1.00 97.88 115 LEU A CA 1
ATOM 922 C C . LEU A 1 115 ? 7.152 -6.076 -1.494 1.00 97.88 115 LEU A C 1
ATOM 924 O O . LEU A 1 115 ? 7.716 -7.008 -2.056 1.00 97.88 115 LEU A O 1
ATOM 928 N N . GLY A 1 116 ? 7.805 -5.022 -1.007 1.00 96.94 116 GLY A N 1
ATOM 929 C CA . GLY A 1 116 ? 9.236 -4.780 -1.190 1.00 96.94 116 GLY A CA 1
ATOM 930 C C . GLY A 1 116 ? 9.554 -3.791 -2.314 1.00 96.94 116 GLY A C 1
ATOM 931 O O . GLY A 1 116 ? 8.689 -3.374 -3.095 1.00 96.94 116 GLY A O 1
ATOM 932 N N . ALA A 1 117 ? 10.827 -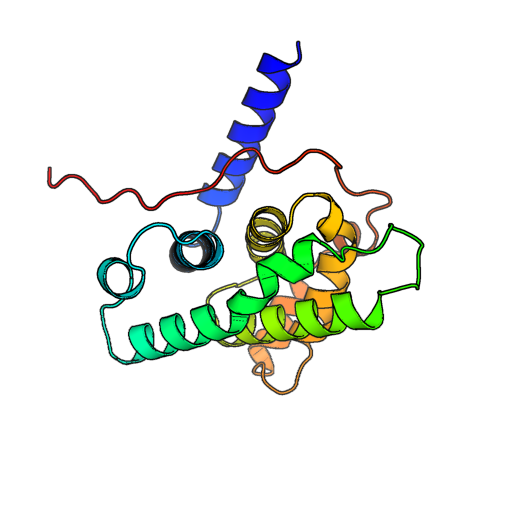3.400 -2.391 1.00 95.94 117 ALA A N 1
ATOM 933 C CA . ALA A 1 117 ? 11.321 -2.407 -3.345 1.00 95.94 117 ALA A CA 1
ATOM 934 C C . ALA A 1 117 ? 11.122 -2.809 -4.814 1.00 95.94 117 ALA A C 1
ATOM 936 O O . ALA A 1 117 ? 10.866 -1.945 -5.655 1.00 95.94 117 ALA A O 1
ATOM 937 N N . GLU A 1 118 ? 11.217 -4.104 -5.117 1.00 95.12 118 GLU A N 1
ATOM 938 C CA . GLU A 1 118 ? 11.116 -4.638 -6.481 1.00 95.12 118 GLU A CA 1
ATOM 939 C C . GLU A 1 118 ? 9.721 -4.451 -7.094 1.00 95.12 118 GLU A C 1
ATOM 941 O O . GLU A 1 118 ? 9.588 -4.370 -8.310 1.00 95.12 118 GLU A O 1
ATOM 946 N N . ALA A 1 119 ? 8.674 -4.285 -6.279 1.00 95.94 119 ALA A N 1
ATOM 947 C CA . ALA A 1 119 ? 7.319 -4.057 -6.780 1.00 95.94 119 ALA A CA 1
ATOM 948 C C . ALA A 1 119 ? 7.087 -2.624 -7.304 1.00 95.94 119 ALA A C 1
ATOM 950 O O . ALA A 1 119 ? 6.122 -2.384 -8.033 1.00 95.94 119 ALA A O 1
ATOM 951 N N . ARG A 1 120 ? 7.945 -1.655 -6.944 1.00 96.19 120 ARG A N 1
ATOM 952 C CA . ARG A 1 120 ? 7.755 -0.216 -7.228 1.00 96.19 120 ARG A CA 1
ATOM 953 C C . ARG A 1 120 ? 7.488 0.128 -8.703 1.00 96.19 120 ARG A C 1
ATOM 955 O O . ARG A 1 120 ? 6.576 0.926 -8.926 1.00 96.19 120 ARG A O 1
ATOM 962 N N . PRO A 1 121 ? 8.183 -0.457 -9.702 1.00 94.94 121 PRO A N 1
ATOM 963 C CA . PRO A 1 121 ? 7.930 -0.171 -11.118 1.00 94.94 121 PRO A CA 1
ATOM 964 C C . PRO A 1 121 ? 6.498 -0.481 -11.569 1.00 94.94 121 PRO A C 1
ATOM 966 O O . PRO A 1 121 ? 5.984 0.151 -12.490 1.00 94.94 121 PRO A O 1
ATOM 969 N N . PHE A 1 122 ? 5.831 -1.417 -10.896 1.00 95.69 122 PHE A N 1
ATOM 970 C CA . PHE A 1 122 ? 4.491 -1.883 -11.242 1.00 95.69 122 PHE A CA 1
ATOM 971 C C . PHE A 1 122 ? 3.373 -1.087 -10.552 1.00 95.69 122 PHE A C 1
ATOM 973 O O . PHE A 1 122 ? 2.224 -1.109 -11.002 1.00 95.69 122 PHE A O 1
ATOM 980 N N . LEU A 1 123 ? 3.697 -0.360 -9.475 1.00 97.62 123 LEU A N 1
ATOM 981 C CA . LEU A 1 123 ? 2.722 0.368 -8.659 1.00 97.62 123 LEU A CA 1
ATOM 982 C C . LEU A 1 123 ? 1.960 1.455 -9.438 1.00 97.62 123 LEU A C 1
ATOM 984 O O . LEU A 1 123 ? 0.739 1.510 -9.285 1.00 97.62 123 LEU A O 1
ATOM 988 N N . PRO A 1 124 ? 2.586 2.292 -10.297 1.00 97.81 124 PRO A N 1
ATOM 989 C CA . PRO A 1 124 ? 1.841 3.270 -11.095 1.00 97.81 124 P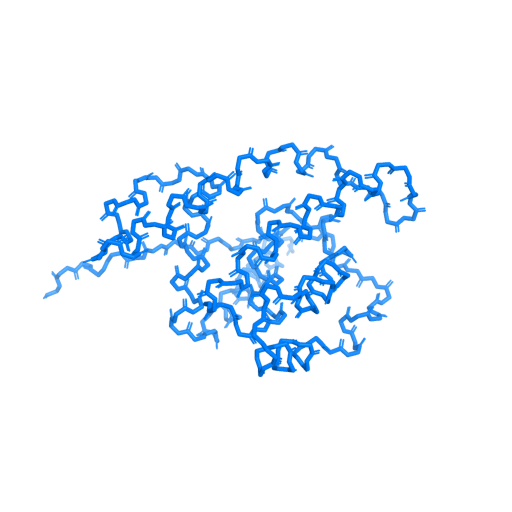RO A CA 1
ATOM 990 C C . PRO A 1 124 ? 0.781 2.626 -11.993 1.00 97.81 124 PRO A C 1
ATOM 992 O O . PRO A 1 124 ? -0.351 3.107 -12.057 1.00 97.81 124 PRO A O 1
ATOM 995 N N . ALA A 1 125 ? 1.129 1.519 -12.657 1.00 96.69 125 ALA A N 1
ATOM 996 C CA . ALA A 1 125 ? 0.227 0.816 -13.564 1.00 96.69 125 ALA A CA 1
ATOM 997 C C . ALA A 1 125 ? -0.949 0.183 -12.807 1.00 96.69 125 ALA A C 1
ATOM 999 O O . ALA A 1 125 ? -2.104 0.373 -13.194 1.00 96.69 125 ALA A O 1
ATOM 1000 N N . ALA A 1 126 ? -0.670 -0.510 -11.698 1.00 98.25 126 ALA A N 1
ATOM 1001 C CA . ALA A 1 126 ? -1.707 -1.104 -10.860 1.00 98.25 126 ALA A CA 1
ATOM 1002 C C . ALA A 1 126 ? -2.640 -0.047 -10.254 1.00 98.25 126 ALA A C 1
ATOM 1004 O O . ALA A 1 126 ? -3.859 -0.211 -10.310 1.00 98.25 126 ALA A O 1
ATOM 1005 N N . PHE A 1 127 ? -2.088 1.057 -9.742 1.00 98.75 127 PHE A N 1
ATOM 1006 C CA . PHE A 1 127 ? -2.863 2.173 -9.203 1.00 98.75 127 PHE A CA 1
ATOM 1007 C C . PHE A 1 127 ? -3.754 2.816 -10.262 1.00 98.75 127 PHE A C 1
ATOM 1009 O O . PHE A 1 127 ? -4.951 2.972 -10.038 1.00 98.75 127 PHE A O 1
ATOM 1016 N N . CYS A 1 128 ? -3.194 3.156 -11.426 1.00 98.19 128 CYS A N 1
ATOM 1017 C CA . CYS A 1 128 ? -3.938 3.774 -12.520 1.00 98.19 128 CYS A CA 1
ATOM 1018 C C . CYS A 1 128 ? -5.078 2.864 -13.003 1.00 98.19 128 CYS A C 1
ATOM 1020 O O . CYS A 1 128 ? -6.229 3.296 -13.085 1.00 98.19 128 CYS A O 1
ATOM 1022 N N . GLY A 1 129 ? -4.779 1.581 -13.240 1.00 98.19 129 GLY A N 1
ATOM 1023 C CA . GLY A 1 129 ? -5.770 0.592 -13.655 1.00 98.19 129 GLY A CA 1
ATOM 1024 C C . GLY A 1 129 ? -6.890 0.429 -12.629 1.00 98.19 129 GLY A C 1
ATOM 1025 O O . GLY A 1 129 ? -8.063 0.527 -12.982 1.00 98.19 129 GLY A O 1
ATOM 1026 N N . ALA A 1 130 ? -6.540 0.251 -11.354 1.00 98.56 130 ALA A N 1
ATOM 1027 C CA . ALA A 1 130 ? -7.504 0.090 -10.271 1.00 98.56 130 ALA A CA 1
ATOM 1028 C C . ALA A 1 130 ? -8.355 1.348 -10.032 1.00 98.56 130 ALA A C 1
ATOM 1030 O O . ALA A 1 130 ? -9.570 1.244 -9.870 1.00 98.56 130 ALA A O 1
ATOM 1031 N N . ALA A 1 131 ? -7.749 2.537 -10.057 1.00 98.44 131 ALA A N 1
ATOM 1032 C CA . ALA A 1 131 ? -8.454 3.807 -9.892 1.00 98.44 131 ALA A CA 1
ATOM 1033 C C . ALA A 1 131 ? -9.455 4.075 -11.029 1.00 98.44 131 ALA A C 1
ATOM 1035 O O . ALA A 1 131 ? -10.447 4.771 -10.819 1.00 98.44 131 ALA A O 1
ATOM 1036 N N . ALA A 1 132 ? -9.229 3.516 -12.221 1.00 97.94 132 ALA A N 1
ATOM 1037 C CA . ALA A 1 132 ? -10.116 3.662 -13.372 1.00 97.94 132 ALA A CA 1
ATOM 1038 C C . ALA A 1 132 ? -11.318 2.690 -13.373 1.00 97.94 132 ALA A C 1
ATOM 1040 O O . ALA A 1 132 ? -12.241 2.859 -14.177 1.00 97.94 132 ALA A O 1
ATOM 1041 N N . LEU A 1 133 ? -11.338 1.690 -12.485 1.00 97.88 133 LEU A N 1
ATOM 1042 C CA . LEU A 1 133 ? -12.345 0.627 -12.484 1.00 97.88 133 LEU A CA 1
ATOM 1043 C C . LEU A 1 133 ? -13.765 1.099 -12.110 1.00 97.88 133 LEU A C 1
ATOM 1045 O O . LEU A 1 133 ? -13.934 2.038 -11.326 1.00 97.88 133 LEU A O 1
ATOM 1049 N N . PRO A 1 134 ? -14.819 0.402 -12.593 1.00 96.69 134 PRO A N 1
ATOM 1050 C CA . PRO A 1 134 ? -16.212 0.746 -12.309 1.00 96.69 134 PRO A CA 1
ATOM 1051 C C . PRO A 1 134 ? -16.579 0.713 -10.818 1.00 96.69 134 PRO A C 1
ATOM 1053 O O . PRO A 1 134 ? -17.488 1.432 -10.409 1.00 96.69 134 PRO A O 1
ATOM 1056 N N . GLN A 1 135 ? -15.866 -0.080 -10.014 1.00 94.62 135 GLN A N 1
ATOM 1057 C CA . GLN A 1 135 ? -16.057 -0.197 -8.566 1.00 94.62 135 GLN A CA 1
ATOM 1058 C C . GLN A 1 135 ? -15.718 1.099 -7.816 1.00 94.62 135 GLN A C 1
ATOM 1060 O O . GLN A 1 135 ? -16.239 1.323 -6.727 1.00 94.62 135 GLN A O 1
ATOM 1065 N N . ILE A 1 136 ? -14.881 1.963 -8.394 1.00 97.12 136 ILE A N 1
ATOM 1066 C CA . ILE A 1 136 ? -14.524 3.255 -7.807 1.00 97.12 136 ILE A CA 1
ATOM 1067 C C . ILE A 1 136 ? -15.522 4.311 -8.281 1.00 97.12 136 ILE A C 1
ATOM 1069 O O . ILE A 1 136 ? -15.833 4.392 -9.471 1.00 97.12 136 ILE A O 1
ATOM 1073 N N . ARG A 1 137 ? -16.033 5.151 -7.376 1.00 93.31 137 ARG A N 1
ATOM 1074 C CA . ARG A 1 137 ? -16.977 6.227 -7.728 1.00 93.31 137 ARG A CA 1
ATOM 1075 C C . ARG A 1 137 ? -16.327 7.242 -8.686 1.00 93.31 137 ARG A C 1
ATOM 1077 O O . ARG A 1 137 ? -15.165 7.582 -8.465 1.00 93.31 137 ARG A O 1
ATOM 1084 N N . PRO A 1 138 ? -17.042 7.782 -9.695 1.00 93.69 138 PRO A N 1
ATOM 1085 C CA . PRO A 1 138 ? -16.464 8.698 -10.688 1.00 93.69 138 PRO A CA 1
ATOM 1086 C C . PRO A 1 138 ? -15.670 9.875 -10.101 1.00 93.69 138 PRO A C 1
ATOM 1088 O O . PRO A 1 138 ? -14.543 10.120 -10.534 1.00 93.69 138 PRO A O 1
ATOM 1091 N N . ASP A 1 139 ? -16.202 10.543 -9.071 1.00 94.00 139 ASP A N 1
ATOM 1092 C CA . ASP A 1 139 ? -15.531 11.683 -8.428 1.00 94.00 139 ASP A CA 1
ATOM 1093 C C . ASP A 1 139 ? -14.194 11.281 -7.784 1.00 94.00 139 ASP A C 1
ATOM 1095 O O . ASP A 1 139 ? -13.201 12.002 -7.895 1.00 94.00 139 ASP A O 1
ATOM 1099 N N . ARG A 1 140 ? -14.133 10.079 -7.190 1.00 96.25 140 ARG A N 1
ATOM 1100 C CA . ARG A 1 140 ? -12.901 9.519 -6.616 1.00 96.25 140 ARG A CA 1
ATOM 1101 C C . ARG A 1 140 ? -11.888 9.155 -7.696 1.00 96.25 140 ARG A C 1
ATOM 1103 O O . ARG A 1 140 ? -10.707 9.421 -7.503 1.00 96.25 140 ARG A O 1
ATOM 1110 N N . ARG A 1 141 ? -12.317 8.617 -8.848 1.00 97.56 141 ARG A N 1
ATOM 1111 C CA . ARG A 1 141 ? -11.390 8.276 -9.951 1.00 97.56 141 ARG A CA 1
ATOM 1112 C C . ARG 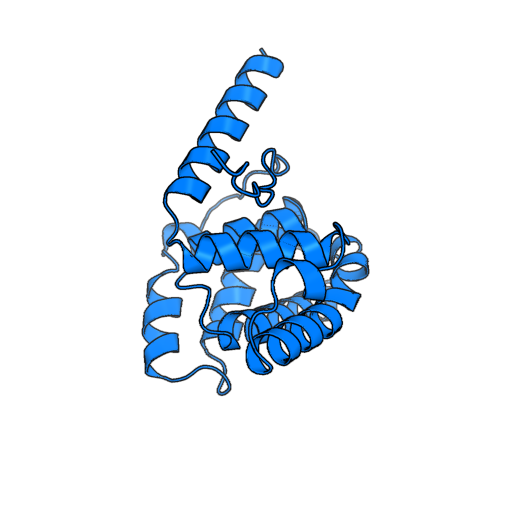A 1 141 ? -10.587 9.488 -10.389 1.00 97.56 141 ARG A C 1
ATOM 1114 O O . ARG A 1 141 ? -9.377 9.389 -10.543 1.00 97.56 141 ARG A O 1
ATOM 1121 N N . LYS A 1 142 ? -11.251 10.638 -10.554 1.00 94.75 142 LYS A N 1
ATOM 1122 C CA . LYS A 1 142 ? -10.586 11.884 -10.946 1.00 94.75 142 LYS A CA 1
ATOM 1123 C C . LYS A 1 142 ? -9.514 12.279 -9.930 1.00 94.75 142 LYS A C 1
ATOM 1125 O O . LYS A 1 142 ? -8.384 12.525 -10.332 1.00 94.75 142 LYS A O 1
ATOM 1130 N N . MET A 1 143 ? -9.857 12.303 -8.640 1.00 96.56 143 MET A N 1
ATOM 1131 C CA . MET A 1 143 ? -8.910 12.652 -7.574 1.00 96.56 143 MET A CA 1
ATOM 1132 C C . MET A 1 143 ? -7.709 11.701 -7.545 1.00 96.56 143 MET A C 1
ATOM 1134 O O . MET A 1 143 ? -6.566 12.150 -7.553 1.00 96.56 143 MET A O 1
ATOM 1138 N N . LEU A 1 144 ? -7.969 10.392 -7.586 1.00 98.25 144 LEU A N 1
ATOM 1139 C CA . LEU A 1 144 ? -6.929 9.368 -7.565 1.00 98.25 144 LEU A CA 1
ATOM 1140 C C . LEU A 1 144 ? -6.016 9.483 -8.787 1.00 98.25 144 LEU A C 1
ATOM 1142 O O . LEU A 1 144 ? -4.806 9.603 -8.633 1.00 98.25 144 LEU A O 1
ATOM 1146 N N . LEU A 1 145 ? -6.567 9.522 -10.000 1.00 97.50 145 LEU A N 1
ATOM 1147 C CA . LEU A 1 145 ? -5.768 9.590 -11.227 1.00 97.50 145 LEU A CA 1
ATOM 1148 C C . LEU A 1 145 ? -4.948 10.884 -11.322 1.00 97.50 145 LEU A C 1
ATOM 1150 O O . LEU A 1 145 ? -3.828 10.851 -11.818 1.00 97.50 145 LEU A O 1
ATOM 1154 N N . GLN A 1 146 ? -5.456 12.005 -10.799 1.00 96.88 146 GLN A N 1
ATOM 1155 C CA . GLN A 1 146 ? -4.712 13.269 -10.737 1.00 96.88 146 GLN A CA 1
ATOM 1156 C C . GLN A 1 146 ? -3.603 13.280 -9.674 1.00 96.88 146 GLN A C 1
ATOM 1158 O O . GLN A 1 146 ? -2.730 14.143 -9.723 1.00 96.88 146 GLN A O 1
ATOM 1163 N N . SER A 1 147 ? -3.615 12.340 -8.725 1.00 98.12 147 SER A N 1
ATOM 1164 C CA . SER A 1 147 ? -2.572 12.226 -7.697 1.00 98.12 147 SER A CA 1
ATOM 1165 C C . SER A 1 147 ? -1.301 11.515 -8.182 1.00 98.12 147 SER A C 1
ATOM 1167 O O . SER A 1 147 ? -0.253 11.639 -7.549 1.00 98.12 147 SER A O 1
ATOM 1169 N N . LEU A 1 148 ? -1.373 10.773 -9.294 1.00 97.81 148 LEU A N 1
ATOM 1170 C CA . LEU A 1 148 ? -0.207 10.163 -9.927 1.00 97.81 148 LEU A CA 1
ATOM 1171 C C . LEU A 1 148 ? 0.477 11.207 -10.817 1.00 97.81 148 LEU A C 1
ATOM 1173 O O . LEU A 1 148 ? -0.052 11.587 -11.860 1.00 97.81 148 LEU A O 1
ATOM 1177 N N . SER A 1 149 ? 1.661 11.670 -10.415 1.00 95.69 149 SER A N 1
ATOM 1178 C CA . SER A 1 149 ? 2.426 12.614 -11.229 1.00 95.69 149 SER A CA 1
ATOM 1179 C C . SER A 1 149 ? 2.996 11.943 -12.480 1.00 95.69 149 SER A C 1
ATOM 1181 O O . SER A 1 149 ? 3.362 10.766 -12.467 1.00 95.69 149 SER A O 1
ATOM 1183 N N . GLU A 1 150 ? 3.169 12.725 -13.548 1.00 95.12 150 GLU A N 1
ATOM 1184 C CA . GLU A 1 150 ? 3.869 12.275 -14.757 1.00 95.12 150 GLU A CA 1
ATOM 1185 C C . GLU A 1 150 ? 5.279 11.770 -14.429 1.00 95.12 150 GLU A C 1
ATOM 1187 O O . GLU A 1 150 ? 5.695 10.729 -14.926 1.00 95.12 150 GLU A O 1
ATOM 1192 N N . SER A 1 151 ? 5.989 12.456 -13.529 1.00 92.81 151 SER A N 1
ATOM 1193 C CA . SER A 1 151 ? 7.329 12.061 -13.087 1.00 92.81 151 SER A CA 1
ATOM 1194 C C . SER A 1 151 ? 7.364 10.705 -12.382 1.00 92.81 151 SER A C 1
ATOM 1196 O O . SER A 1 151 ? 8.345 9.983 -12.519 1.00 92.81 151 SER A O 1
ATOM 1198 N N . ALA A 1 152 ? 6.314 10.342 -11.641 1.00 92.25 152 ALA A N 1
ATOM 1199 C CA . ALA A 1 152 ? 6.210 9.032 -11.011 1.00 92.25 152 ALA A CA 1
ATOM 1200 C C . ALA A 1 152 ? 5.822 7.959 -12.036 1.00 92.25 152 ALA A C 1
ATOM 1202 O O . ALA A 1 152 ? 6.365 6.859 -12.008 1.00 92.25 152 ALA A O 1
ATOM 1203 N N . ALA A 1 153 ? 4.924 8.282 -12.970 1.00 93.38 153 ALA A N 1
ATOM 1204 C CA . ALA A 1 153 ? 4.510 7.367 -14.031 1.00 93.38 153 ALA A CA 1
ATOM 1205 C C . ALA A 1 153 ? 5.624 7.084 -15.056 1.00 93.38 153 ALA A C 1
ATOM 1207 O O . ALA A 1 153 ? 5.657 6.003 -15.637 1.00 93.38 153 ALA A O 1
ATOM 1208 N N . THR A 1 154 ? 6.532 8.040 -15.270 1.00 93.62 154 THR A N 1
ATOM 1209 C CA . THR A 1 154 ? 7.618 7.971 -16.265 1.00 93.62 154 THR A CA 1
ATOM 1210 C C . THR A 1 154 ? 9.010 7.903 -15.634 1.00 93.62 154 THR A C 1
ATOM 1212 O O . THR A 1 154 ? 10.011 8.145 -16.310 1.00 93.62 154 THR A O 1
ATOM 1215 N N . ALA A 1 155 ? 9.093 7.579 -14.338 1.00 90.31 155 ALA A N 1
ATOM 1216 C CA . ALA A 1 155 ? 10.358 7.512 -13.616 1.00 90.31 155 ALA A CA 1
ATOM 1217 C C . ALA A 1 155 ? 11.360 6.603 -14.362 1.00 90.31 155 ALA A C 1
ATOM 1219 O O . ALA A 1 155 ? 11.052 5.433 -14.599 1.00 90.31 155 ALA A O 1
ATOM 1220 N N . PRO A 1 156 ? 12.567 7.094 -14.710 1.00 87.75 156 PRO A N 1
ATOM 1221 C CA . PRO A 1 156 ? 13.539 6.310 -15.479 1.00 87.75 156 PRO A CA 1
ATOM 1222 C C . PRO A 1 156 ? 14.092 5.122 -14.682 1.00 87.75 156 PRO A C 1
ATOM 1224 O O . PRO A 1 156 ? 14.603 4.168 -15.260 1.00 87.75 156 PRO A O 1
ATOM 1227 N N . ALA A 1 157 ? 14.013 5.196 -13.351 1.00 88.56 157 ALA A N 1
ATOM 1228 C CA . ALA A 1 157 ? 14.333 4.119 -12.435 1.00 88.56 157 ALA A CA 1
ATOM 1229 C C . ALA A 1 157 ? 13.613 4.329 -11.097 1.00 88.56 157 ALA A C 1
ATOM 1231 O O . ALA A 1 157 ? 13.351 5.461 -10.684 1.00 88.56 157 ALA A O 1
ATOM 1232 N N . TRP A 1 158 ? 13.377 3.226 -10.390 1.00 92.50 158 TRP A N 1
ATOM 1233 C CA . TRP A 1 158 ? 12.926 3.220 -9.002 1.00 92.50 158 TRP A CA 1
ATOM 1234 C C . TRP A 1 158 ? 14.084 2.850 -8.075 1.00 92.50 158 TRP A C 1
ATOM 1236 O O . TRP A 1 158 ? 14.979 2.089 -8.450 1.00 92.50 158 TRP A O 1
ATOM 1246 N N . SER A 1 159 ? 14.085 3.387 -6.850 1.00 91.44 159 SER A N 1
ATOM 1247 C CA . SER A 1 159 ? 15.059 2.964 -5.839 1.00 91.44 159 SER A CA 1
ATOM 1248 C C . SER A 1 159 ? 14.947 1.456 -5.620 1.00 91.44 159 SER A C 1
ATOM 1250 O O . SER A 1 159 ? 13.842 0.928 -5.523 1.00 91.44 159 SER A O 1
ATOM 1252 N N . ARG A 1 160 ? 16.088 0.777 -5.496 1.00 92.12 160 ARG A N 1
ATOM 1253 C CA . ARG A 1 160 ? 16.164 -0.647 -5.126 1.00 92.12 160 ARG A CA 1
ATOM 1254 C C . ARG A 1 160 ? 16.351 -0.866 -3.624 1.00 92.12 160 ARG A C 1
ATOM 1256 O O . ARG A 1 160 ? 16.447 -1.995 -3.173 1.00 92.12 160 ARG A O 1
ATOM 1263 N N . HIS A 1 161 ? 16.432 0.211 -2.845 1.00 94.19 161 HIS A N 1
ATOM 1264 C CA . HIS A 1 161 ? 16.577 0.105 -1.397 1.00 94.19 161 HIS A CA 1
ATOM 1265 C C . HIS A 1 161 ? 15.249 -0.294 -0.761 1.00 94.19 161 HIS A C 1
ATOM 1267 O O . HIS A 1 161 ? 14.233 0.362 -1.009 1.00 94.19 161 HIS A O 1
ATOM 1273 N N . GLU A 1 162 ? 15.264 -1.326 0.073 1.00 95.81 162 GLU A N 1
ATOM 1274 C CA . GLU A 1 162 ? 14.077 -1.748 0.814 1.00 95.81 162 GLU A CA 1
ATOM 1275 C C . GLU A 1 162 ? 13.551 -0.645 1.746 1.00 95.81 162 GLU A C 1
ATOM 1277 O O . GLU A 1 162 ? 14.351 0.156 2.245 1.00 95.81 162 GLU A O 1
ATOM 1282 N N . PRO A 1 163 ? 12.225 -0.584 1.985 1.00 96.19 163 PRO A N 1
ATOM 1283 C CA . PRO A 1 163 ? 11.652 0.322 2.973 1.00 96.19 163 PRO A CA 1
ATOM 1284 C C . PRO A 1 163 ? 12.290 0.100 4.346 1.00 96.19 163 PRO A C 1
ATOM 1286 O O . PRO A 1 163 ? 12.434 -1.039 4.800 1.00 96.19 163 PRO A O 1
ATOM 1289 N N . ALA A 1 164 ? 12.659 1.191 5.013 1.00 95.62 164 ALA A N 1
ATOM 1290 C CA . ALA A 1 164 ? 13.398 1.153 6.276 1.00 95.62 164 ALA A CA 1
ATOM 1291 C C . ALA A 1 164 ? 12.540 1.500 7.506 1.00 95.62 164 ALA A C 1
ATOM 1293 O O . ALA A 1 164 ? 12.972 1.291 8.639 1.00 95.62 164 ALA A O 1
ATOM 1294 N N . PHE A 1 165 ? 11.342 2.044 7.304 1.00 96.81 165 PHE A N 1
ATOM 1295 C CA . PHE A 1 165 ? 10.384 2.426 8.334 1.00 96.81 165 PHE A CA 1
ATOM 1296 C C . PHE A 1 165 ? 9.047 1.725 8.095 1.00 96.81 165 PHE A C 1
ATOM 1298 O O . PHE A 1 165 ? 8.458 1.861 7.026 1.00 96.81 165 PHE A O 1
ATOM 1305 N N . TYR A 1 166 ? 8.537 1.027 9.109 1.00 97.12 166 TYR A N 1
ATOM 1306 C CA . TYR A 1 166 ? 7.220 0.392 9.096 1.00 97.12 166 TYR A CA 1
ATOM 1307 C C . TYR A 1 166 ? 6.409 0.991 10.243 1.00 97.12 166 TYR A C 1
ATOM 1309 O O . TYR A 1 166 ? 6.707 0.654 11.388 1.00 97.12 166 TYR A O 1
ATOM 1317 N N . PRO A 1 167 ? 5.443 1.889 9.974 1.00 96.38 167 PRO A N 1
ATOM 1318 C CA . PRO A 1 167 ? 4.670 2.497 11.043 1.00 96.38 167 PRO A CA 1
ATOM 1319 C C . PRO A 1 167 ? 3.905 1.423 11.810 1.00 96.38 167 PRO A C 1
ATOM 1321 O O . PRO A 1 167 ? 3.392 0.458 11.238 1.00 96.38 167 PRO A O 1
ATOM 1324 N N . GLU A 1 168 ? 3.873 1.606 13.118 1.00 92.00 168 GLU A N 1
ATOM 1325 C CA . GLU A 1 168 ? 3.115 0.801 14.057 1.00 92.00 168 GLU A CA 1
ATOM 1326 C C . GLU A 1 168 ? 2.215 1.751 14.821 1.00 92.00 168 GLU A C 1
ATOM 1328 O O . GLU A 1 168 ? 2.616 2.871 15.157 1.00 92.00 168 GLU A O 1
ATOM 1333 N N . ARG A 1 169 ? 0.998 1.297 15.101 1.00 86.06 169 ARG A N 1
ATOM 1334 C CA . ARG A 1 169 ? 0.087 2.076 15.914 1.00 86.06 169 ARG A CA 1
ATOM 1335 C C . ARG A 1 169 ? 0.658 2.204 17.320 1.00 86.06 169 ARG A C 1
ATOM 1337 O O . ARG A 1 169 ? 0.837 1.215 18.027 1.00 86.06 169 ARG A O 1
ATOM 1344 N N . ILE A 1 170 ? 0.887 3.441 17.736 1.00 78.00 170 ILE A N 1
ATOM 1345 C CA . ILE A 1 170 ? 1.228 3.758 19.116 1.00 78.00 170 ILE A CA 1
ATOM 1346 C C . ILE A 1 170 ? -0.097 3.931 19.850 1.00 78.00 170 ILE A C 1
ATOM 1348 O O . ILE A 1 170 ? -0.825 4.898 19.612 1.00 78.00 170 ILE A O 1
ATOM 1352 N N . ASP A 1 171 ? -0.441 2.981 20.716 1.00 66.56 171 ASP A N 1
ATOM 1353 C CA . ASP A 1 171 ? -1.508 3.227 21.675 1.00 66.56 171 ASP A CA 1
ATOM 1354 C C . ASP A 1 171 ? -1.053 4.387 22.561 1.00 66.56 171 ASP A C 1
ATOM 1356 O O . ASP A 1 171 ? 0.049 4.367 23.109 1.00 66.56 171 ASP A O 1
ATOM 1360 N N . ALA A 1 172 ? -1.872 5.434 22.652 1.00 54.91 172 ALA A N 1
ATOM 1361 C CA . ALA A 1 172 ? -1.609 6.495 23.606 1.00 54.91 172 ALA A CA 1
ATOM 1362 C C . ALA A 1 172 ? -1.600 5.847 24.996 1.00 54.91 172 ALA A C 1
ATOM 1364 O O . ALA A 1 172 ? -2.653 5.426 25.482 1.00 54.91 172 ALA A O 1
ATOM 1365 N N . GLU A 1 173 ? -0.418 5.727 25.611 1.00 41.81 173 GLU A N 1
ATOM 1366 C CA . GLU A 1 173 ? -0.329 5.535 27.052 1.00 41.81 173 GLU A CA 1
ATOM 1367 C C . GLU A 1 173 ? -1.247 6.584 27.673 1.00 41.81 173 GLU A C 1
ATOM 1369 O O . GLU A 1 173 ? -1.153 7.774 27.362 1.00 41.81 173 GLU A O 1
ATOM 1374 N N . VAL A 1 174 ? -2.212 6.108 28.455 1.00 39.97 174 VAL A N 1
ATOM 1375 C CA . VAL A 1 174 ? -3.157 6.951 29.176 1.00 39.97 174 VAL A CA 1
ATOM 1376 C C . VAL A 1 174 ? -2.322 7.819 30.116 1.00 39.97 174 VAL A C 1
ATOM 1378 O O . VAL A 1 174 ? -1.866 7.335 31.150 1.00 39.97 174 VAL A O 1
ATOM 1381 N N . ALA A 1 175 ? -2.047 9.052 29.692 1.00 34.97 175 ALA A N 1
ATOM 1382 C CA . ALA A 1 175 ? -1.436 10.090 30.511 1.00 34.97 175 ALA A CA 1
ATOM 1383 C C . ALA A 1 175 ? -2.451 10.636 31.520 1.00 34.97 175 ALA A C 1
ATOM 1385 O O . ALA A 1 175 ? -3.641 10.772 31.145 1.00 34.97 175 ALA A O 1
#

Radius of gyration: 16.27 Å; chains: 1; bounding box: 49×30×50 Å